Protein AF-A0A846JVW6-F1 (afdb_monomer_lite)

Radius of gyration: 21.31 Å; chains: 1; bounding box: 60×28×54 Å

pLDDT: mean 70.3, std 19.98, range [32.0, 96.88]

Foldseek 3Di:
DPDDFDWDAFPQPRDTHGPVQWDWDAQPNDTGIHGPVSVVVSVVVSVVVVVVVLVVVLVCQVPPPVNCVVCVPCVVPPCDRVSNVVCVVVDDDPDDDD

Organism: Clostridium botulinum (NCBI:txid1491)

Sequence (98 aa):
MIHKVEYMECDLCHKKLHPLDAHCGRLREKFTTAHIDCWNKAIEIVKEEDLTDSIEACDAQINCNQCVIAYGSDFENNDFVPCNFIRKKYGESIWDYK

Secondary structure (DSSP, 8-state):
--PPPPPEE-TTT-SEE-GGGEEEEEETTEEEEEEHHHHHHHHHHHHHHHHHHHHHHHHHHHT-HHHHHHTTTTTTSTT--HHHHHHHHH-S-S----

Structure (mmCIF, N/CA/C/O backbone):
data_AF-A0A846JVW6-F1
#
_entry.id   AF-A0A846JVW6-F1
#
loop_
_atom_site.group_PDB
_atom_site.id
_atom_site.type_symbol
_atom_site.label_atom_id
_atom_site.label_alt_id
_atom_site.label_comp_id
_atom_site.label_asym_id
_atom_site.label_entity_id
_atom_site.label_seq_id
_atom_site.pdbx_PDB_ins_code
_atom_site.Cartn_x
_atom_site.Cartn_y
_atom_site.Cartn_z
_atom_site.occupancy
_atom_site.B_iso_or_equiv
_atom_site.auth_seq_id
_atom_site.auth_comp_id
_atom_site.auth_asym_id
_atom_site.auth_atom_id
_atom_site.pdbx_PDB_model_num
ATOM 1 N N . MET A 1 1 ? 33.740 -5.474 -20.998 1.00 54.62 1 MET A N 1
ATOM 2 C CA . MET A 1 1 ? 32.487 -6.258 -21.035 1.00 54.62 1 MET A CA 1
ATOM 3 C C . MET A 1 1 ? 31.343 -5.302 -20.775 1.00 54.62 1 MET A C 1
ATOM 5 O O . MET A 1 1 ? 31.383 -4.619 -19.763 1.00 54.62 1 MET A O 1
ATOM 9 N N . ILE A 1 2 ? 30.378 -5.194 -21.687 1.00 59.34 2 ILE A N 1
ATOM 10 C CA . ILE A 1 2 ? 29.138 -4.457 -21.416 1.00 59.34 2 ILE A CA 1
ATOM 11 C C . ILE A 1 2 ? 28.205 -5.461 -20.741 1.00 59.34 2 ILE A C 1
ATOM 13 O O . ILE A 1 2 ? 27.798 -6.433 -21.376 1.00 59.34 2 ILE A O 1
ATOM 17 N N . HIS A 1 3 ? 27.931 -5.282 -19.449 1.00 68.50 3 HIS A N 1
ATOM 18 C CA . HIS A 1 3 ? 26.926 -6.091 -18.764 1.00 68.50 3 HIS A CA 1
ATOM 19 C C . HIS A 1 3 ? 25.550 -5.717 -19.317 1.00 68.50 3 HIS A C 1
ATOM 21 O O . HIS A 1 3 ? 25.163 -4.549 -19.305 1.00 68.50 3 HIS A O 1
ATOM 27 N N . LYS A 1 4 ? 24.829 -6.702 -19.856 1.00 79.06 4 LYS A N 1
ATOM 28 C CA . LYS A 1 4 ? 23.453 -6.512 -20.312 1.00 79.06 4 LYS A CA 1
ATOM 29 C C . LYS A 1 4 ? 22.576 -6.354 -19.072 1.00 79.06 4 LYS A C 1
ATOM 31 O O . LYS A 1 4 ? 22.544 -7.252 -18.239 1.00 79.06 4 LYS A O 1
ATOM 36 N N . VAL A 1 5 ? 21.904 -5.214 -18.943 1.00 79.81 5 VAL A N 1
ATOM 37 C CA . VAL A 1 5 ? 20.945 -5.001 -17.856 1.00 79.81 5 VAL A CA 1
ATOM 38 C C . VAL A 1 5 ? 19.681 -5.797 -18.161 1.00 79.81 5 VAL A C 1
ATOM 40 O O . VAL A 1 5 ? 19.068 -5.623 -19.218 1.00 79.81 5 VAL A O 1
ATOM 43 N N . GLU A 1 6 ? 19.296 -6.667 -17.235 1.00 87.94 6 GLU A N 1
ATOM 44 C CA . GLU A 1 6 ? 18.001 -7.339 -17.259 1.00 87.94 6 GLU A CA 1
ATOM 45 C C . GLU A 1 6 ? 16.957 -6.417 -16.626 1.00 87.94 6 GLU A C 1
ATOM 47 O O . GLU A 1 6 ? 17.087 -6.000 -15.477 1.00 87.94 6 GLU A O 1
ATOM 52 N N . TYR A 1 7 ? 15.947 -6.041 -17.409 1.00 90.88 7 TYR A N 1
ATOM 53 C CA . TYR A 1 7 ? 14.844 -5.209 -16.937 1.00 90.88 7 TYR A CA 1
ATOM 54 C C . TYR A 1 7 ? 13.778 -6.081 -16.278 1.00 90.88 7 TYR A C 1
ATOM 56 O O . TYR A 1 7 ? 13.479 -7.171 -16.762 1.00 90.88 7 TYR A O 1
ATOM 64 N N . MET A 1 8 ? 13.179 -5.556 -15.216 1.00 92.75 8 MET A N 1
ATOM 65 C CA . MET A 1 8 ? 12.032 -6.145 -14.534 1.00 92.75 8 MET A CA 1
ATOM 66 C C . MET A 1 8 ? 10.732 -5.535 -15.064 1.00 92.75 8 MET A C 1
ATOM 68 O O . MET A 1 8 ? 10.741 -4.589 -15.860 1.00 92.75 8 MET A O 1
ATOM 72 N N . GLU A 1 9 ? 9.608 -6.058 -14.599 1.00 95.38 9 GLU A N 1
ATOM 73 C CA . GLU A 1 9 ? 8.289 -5.477 -14.813 1.00 95.38 9 GLU A CA 1
ATOM 74 C C . GLU A 1 9 ? 7.786 -4.881 -13.494 1.00 95.38 9 GLU A C 1
ATOM 76 O O . GLU A 1 9 ? 7.986 -5.459 -12.431 1.00 95.38 9 GLU A O 1
ATOM 81 N N . CYS A 1 10 ? 7.185 -3.694 -13.552 1.00 96.12 10 CYS A N 1
ATOM 82 C CA . CYS A 1 10 ? 6.515 -3.095 -12.404 1.00 96.12 10 CYS A CA 1
ATOM 83 C C . CYS A 1 10 ? 5.167 -3.784 -12.165 1.00 96.12 10 CYS A C 1
ATOM 85 O O . CYS A 1 10 ? 4.298 -3.731 -13.033 1.00 96.12 10 CYS A O 1
ATOM 87 N N . ASP A 1 11 ? 4.960 -4.327 -10.968 1.00 95.62 11 ASP A N 1
ATOM 88 C CA . ASP A 1 11 ? 3.750 -5.068 -10.583 1.00 95.62 11 ASP A CA 1
ATOM 89 C C . ASP A 1 11 ? 2.464 -4.224 -10.591 1.00 95.62 11 ASP A C 1
ATOM 91 O O . ASP A 1 11 ? 1.365 -4.774 -10.577 1.00 95.62 11 ASP A O 1
ATOM 95 N N . LEU A 1 12 ? 2.587 -2.890 -10.581 1.00 95.19 12 LEU A N 1
ATOM 96 C CA . LEU A 1 12 ? 1.451 -1.965 -10.502 1.00 95.19 12 LEU A CA 1
ATOM 97 C C . LEU A 1 12 ? 1.046 -1.382 -11.860 1.00 95.19 12 LEU A C 1
ATOM 99 O O . LEU A 1 12 ? -0.129 -1.108 -12.083 1.00 95.19 12 LEU A O 1
ATOM 103 N N . CYS A 1 13 ? 2.003 -1.142 -12.763 1.00 96.19 13 CYS A N 1
ATOM 104 C CA . CYS A 1 13 ? 1.725 -0.513 -14.061 1.00 96.19 13 CYS A CA 1
ATOM 105 C C . CYS A 1 13 ? 2.101 -1.373 -15.273 1.00 96.19 13 CYS A C 1
ATOM 107 O O . CYS A 1 13 ? 1.865 -0.939 -16.402 1.00 96.19 13 CYS A O 1
ATOM 109 N N . HIS A 1 14 ? 2.695 -2.551 -15.055 1.00 96.25 14 HIS A N 1
ATOM 110 C CA . HIS A 1 14 ? 3.099 -3.517 -16.083 1.00 96.25 14 HIS A CA 1
ATOM 111 C C . HIS A 1 14 ? 4.092 -2.972 -17.125 1.00 96.25 14 HIS A C 1
ATOM 113 O O . HIS A 1 14 ? 4.211 -3.472 -18.243 1.00 96.25 14 HIS A O 1
ATOM 119 N N . LYS A 1 15 ? 4.822 -1.901 -16.780 1.00 95.88 15 LYS A N 1
ATOM 120 C CA . LYS A 1 15 ? 5.867 -1.305 -17.628 1.00 95.88 15 LYS A CA 1
ATOM 121 C C . LYS A 1 15 ? 7.253 -1.749 -17.178 1.00 95.88 15 LYS A C 1
ATOM 123 O O . LYS A 1 15 ? 7.459 -2.116 -16.022 1.00 95.88 15 LYS A O 1
ATOM 128 N N . LYS A 1 16 ? 8.221 -1.634 -18.094 1.00 95.44 16 LYS A N 1
ATOM 129 C CA . LYS A 1 16 ? 9.637 -1.911 -17.818 1.00 95.44 16 LYS A CA 1
ATOM 130 C C . LYS A 1 16 ? 10.137 -1.112 -16.615 1.00 95.44 16 LYS A C 1
ATOM 132 O O . LYS A 1 16 ? 9.917 0.097 -16.518 1.00 95.44 16 LYS A O 1
ATOM 137 N N . LEU A 1 17 ? 10.863 -1.798 -15.750 1.00 94.56 17 LEU A N 1
ATOM 138 C CA . LEU A 1 17 ? 11.442 -1.287 -14.524 1.00 94.56 17 LEU A CA 1
ATOM 139 C C . LEU A 1 17 ? 12.931 -1.616 -14.517 1.00 94.56 17 LEU A C 1
ATOM 141 O O . LEU A 1 17 ? 13.333 -2.771 -14.661 1.00 94.56 17 LEU A O 1
ATOM 145 N N . HIS A 1 18 ? 13.761 -0.587 -14.397 1.00 92.88 18 HIS A N 1
ATOM 146 C CA . HIS A 1 18 ? 15.189 -0.792 -14.232 1.00 92.88 18 HIS A CA 1
ATOM 147 C C . HIS A 1 18 ? 15.459 -1.281 -12.796 1.00 92.88 18 HIS A C 1
ATOM 149 O O . HIS A 1 18 ? 14.876 -0.723 -11.867 1.00 92.88 18 HIS A O 1
ATOM 155 N N . PRO A 1 19 ? 16.343 -2.272 -12.573 1.00 91.44 19 PRO A N 1
ATOM 156 C CA . PRO A 1 19 ? 16.615 -2.792 -11.230 1.00 91.44 19 PRO A CA 1
ATOM 157 C C . PRO A 1 19 ? 17.054 -1.742 -10.205 1.00 91.44 19 PRO A C 1
ATOM 159 O O . PRO A 1 19 ? 16.709 -1.856 -9.036 1.00 91.44 19 PRO A O 1
ATOM 162 N N . LEU A 1 20 ? 17.774 -0.703 -10.639 1.00 90.75 20 LEU A N 1
ATOM 163 C CA . LEU A 1 20 ? 18.200 0.394 -9.755 1.00 90.75 20 LEU A CA 1
ATOM 164 C C . LEU A 1 20 ? 17.079 1.383 -9.399 1.00 90.75 20 LEU A C 1
ATOM 166 O O . LEU A 1 20 ? 17.219 2.111 -8.425 1.00 90.75 20 LEU A O 1
ATOM 170 N N . ASP A 1 21 ? 15.981 1.387 -10.158 1.00 88.25 21 ASP A N 1
ATOM 171 C CA . ASP A 1 21 ? 14.828 2.274 -9.943 1.00 88.25 21 ASP A CA 1
ATOM 172 C C . ASP A 1 21 ? 13.655 1.532 -9.277 1.00 88.25 21 ASP A C 1
ATOM 174 O O . ASP A 1 21 ? 12.554 2.072 -9.128 1.00 88.25 21 ASP A O 1
ATOM 178 N N . ALA A 1 22 ? 13.870 0.265 -8.916 1.00 93.06 22 ALA A N 1
ATOM 179 C CA . ALA A 1 22 ? 12.865 -0.595 -8.327 1.00 93.06 22 ALA A CA 1
ATOM 180 C C . ALA A 1 22 ? 12.692 -0.309 -6.840 1.00 93.06 22 ALA A C 1
ATOM 182 O O . ALA A 1 22 ? 13.619 -0.452 -6.043 1.00 93.06 22 ALA A O 1
ATOM 183 N N . HIS A 1 23 ? 11.468 0.041 -6.463 1.00 94.25 23 HIS A N 1
ATOM 184 C CA . HIS A 1 23 ? 11.034 0.034 -5.081 1.00 94.25 23 HIS A CA 1
ATOM 185 C C . HIS A 1 23 ? 10.398 -1.321 -4.764 1.00 94.25 23 HIS A C 1
ATOM 187 O O . HIS A 1 23 ? 9.521 -1.788 -5.492 1.00 94.25 23 HIS A O 1
ATOM 193 N N . CYS A 1 24 ? 10.836 -1.951 -3.676 1.00 92.88 24 CYS A N 1
ATOM 194 C CA . CYS A 1 24 ? 10.376 -3.271 -3.260 1.00 92.88 24 CYS A CA 1
ATOM 195 C C . CYS A 1 24 ? 9.843 -3.204 -1.832 1.00 92.88 24 CYS A C 1
ATOM 197 O O . CYS A 1 24 ? 10.545 -2.754 -0.927 1.00 92.88 24 CYS A O 1
ATOM 199 N N . GLY A 1 25 ? 8.635 -3.712 -1.614 1.00 90.38 25 GLY A N 1
ATOM 200 C CA . GLY A 1 25 ? 8.030 -3.775 -0.289 1.00 90.38 25 GLY A CA 1
ATOM 201 C C . GLY A 1 25 ? 6.831 -4.715 -0.248 1.00 90.38 25 GLY A C 1
ATOM 202 O O . GLY A 1 25 ? 6.580 -5.463 -1.190 1.00 90.38 25 GLY A O 1
ATOM 203 N N . ARG A 1 26 ? 6.083 -4.699 0.859 1.00 89.44 26 ARG A N 1
ATOM 204 C CA . ARG A 1 26 ? 4.798 -5.405 0.966 1.00 89.44 26 ARG A CA 1
ATOM 205 C C . ARG A 1 26 ? 3.647 -4.416 0.818 1.00 89.44 26 ARG A C 1
ATOM 207 O O . ARG A 1 26 ? 3.596 -3.442 1.560 1.00 89.44 26 ARG A O 1
ATOM 214 N N . LEU A 1 27 ? 2.730 -4.701 -0.099 1.00 88.12 27 LEU A N 1
ATOM 215 C CA . LEU A 1 27 ? 1.493 -3.958 -0.326 1.00 88.12 27 LEU A CA 1
ATOM 216 C C . LEU A 1 27 ? 0.327 -4.950 -0.234 1.00 88.12 27 LEU A C 1
ATOM 218 O O . LEU A 1 27 ? 0.353 -5.966 -0.928 1.00 88.12 27 LEU A O 1
ATOM 222 N N . ARG A 1 28 ? -0.658 -4.696 0.643 1.00 82.44 28 ARG A N 1
ATOM 223 C CA . ARG A 1 28 ? -1.774 -5.627 0.939 1.00 82.44 28 ARG A CA 1
ATOM 224 C C . ARG A 1 28 ? -1.297 -7.076 1.130 1.00 82.44 28 ARG A C 1
ATOM 226 O O . ARG A 1 28 ? -1.728 -7.990 0.437 1.00 82.44 28 ARG A O 1
ATOM 233 N N . GLU A 1 29 ? -0.303 -7.252 2.005 1.00 83.94 29 GLU A N 1
ATOM 234 C CA . GLU A 1 29 ? 0.350 -8.537 2.327 1.00 83.94 29 GLU A CA 1
ATOM 235 C C . GLU A 1 29 ? 1.153 -9.206 1.193 1.00 83.94 29 GLU A C 1
ATOM 237 O O . GLU A 1 29 ? 1.918 -10.139 1.451 1.00 83.94 29 GLU A O 1
ATOM 242 N N . LYS A 1 30 ? 1.079 -8.699 -0.042 1.00 89.12 30 LYS A N 1
ATOM 243 C CA . LYS A 1 30 ? 1.811 -9.215 -1.199 1.00 89.12 30 LYS A CA 1
ATOM 244 C C . LYS A 1 30 ? 3.143 -8.485 -1.380 1.00 89.12 30 LYS A C 1
ATOM 246 O O . LYS A 1 30 ? 3.205 -7.254 -1.376 1.00 89.12 30 LYS A O 1
ATOM 251 N N . PHE A 1 31 ? 4.226 -9.239 -1.580 1.00 91.88 31 PHE A N 1
ATOM 252 C CA . PHE A 1 31 ? 5.494 -8.648 -2.015 1.00 91.88 31 PHE A CA 1
ATOM 253 C C . PHE A 1 31 ? 5.318 -8.034 -3.407 1.00 91.88 31 PHE A C 1
ATOM 255 O O . PHE A 1 31 ? 4.830 -8.704 -4.314 1.00 91.88 31 PHE A O 1
ATOM 262 N N . THR A 1 32 ? 5.673 -6.761 -3.537 1.00 94.62 32 THR A N 1
ATOM 263 C CA . THR A 1 32 ? 5.408 -5.941 -4.717 1.00 94.62 32 THR A CA 1
ATOM 264 C C . THR A 1 32 ? 6.675 -5.182 -5.091 1.00 94.62 32 THR A C 1
ATOM 266 O O . THR A 1 32 ? 7.285 -4.517 -4.247 1.00 94.62 32 THR A O 1
ATOM 269 N N . THR A 1 33 ? 7.047 -5.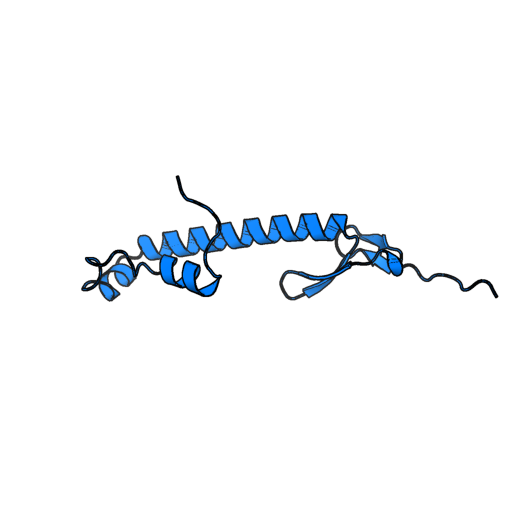266 -6.363 1.00 96.06 33 THR A N 1
ATOM 270 C CA . THR A 1 33 ? 8.160 -4.549 -6.980 1.00 96.06 33 THR A CA 1
ATOM 271 C C . THR A 1 33 ? 7.608 -3.549 -7.992 1.00 96.06 33 THR A C 1
ATOM 273 O O . THR A 1 33 ? 6.955 -3.917 -8.965 1.00 96.06 33 THR A O 1
ATOM 276 N N . ALA A 1 34 ? 7.848 -2.259 -7.771 1.00 96.56 34 ALA A N 1
ATOM 277 C CA . ALA A 1 34 ? 7.235 -1.199 -8.564 1.00 96.56 34 ALA A CA 1
ATOM 278 C C . ALA A 1 34 ? 8.148 0.015 -8.759 1.00 96.56 34 ALA A C 1
ATOM 280 O O . ALA A 1 34 ? 9.139 0.193 -8.055 1.00 96.56 34 ALA A O 1
ATOM 281 N N . HIS A 1 35 ? 7.792 0.894 -9.701 1.00 96.88 35 HIS A N 1
ATOM 282 C CA . HIS A 1 35 ? 8.350 2.251 -9.735 1.00 96.88 35 HIS A CA 1
ATOM 283 C C . HIS A 1 35 ? 7.953 3.003 -8.461 1.00 96.88 35 HIS A C 1
ATOM 285 O O . HIS A 1 35 ? 6.820 2.856 -7.997 1.00 96.88 35 HIS A O 1
ATOM 291 N N . ILE A 1 36 ? 8.833 3.870 -7.955 1.00 93.44 36 ILE A N 1
ATOM 292 C CA . ILE A 1 36 ? 8.565 4.673 -6.750 1.00 93.44 36 ILE A CA 1
ATOM 293 C C . ILE A 1 36 ? 7.262 5.486 -6.851 1.00 93.44 36 ILE A C 1
ATOM 295 O O . ILE A 1 36 ? 6.479 5.522 -5.907 1.00 93.44 36 ILE A O 1
ATOM 299 N N . ASP A 1 37 ? 6.959 6.050 -8.023 1.00 94.31 37 ASP A N 1
ATOM 300 C CA . ASP A 1 37 ? 5.722 6.812 -8.234 1.00 94.31 37 ASP A CA 1
ATOM 301 C C . ASP A 1 37 ? 4.472 5.928 -8.193 1.00 94.31 37 ASP A C 1
ATOM 303 O O . ASP A 1 37 ? 3.420 6.345 -7.709 1.00 94.31 37 ASP A O 1
ATOM 307 N N . CYS A 1 38 ? 4.574 4.699 -8.711 1.00 95.12 38 CYS A N 1
ATOM 308 C CA . CYS A 1 38 ? 3.476 3.737 -8.655 1.00 95.12 38 CYS A CA 1
ATOM 309 C C . CYS A 1 38 ? 3.249 3.283 -7.212 1.00 95.12 38 CYS A C 1
ATOM 311 O O . CYS A 1 38 ? 2.110 3.217 -6.761 1.00 95.12 38 CYS A O 1
ATOM 313 N N . TRP A 1 39 ? 4.338 3.028 -6.488 1.00 94.44 39 TRP A N 1
ATOM 314 C CA . TRP A 1 39 ? 4.312 2.652 -5.083 1.00 94.44 39 TRP A CA 1
ATOM 315 C C . TRP A 1 39 ? 3.646 3.719 -4.212 1.00 94.44 39 TRP A C 1
ATOM 317 O O . TRP A 1 39 ? 2.716 3.411 -3.473 1.00 94.44 39 TRP A O 1
ATOM 327 N N . ASN A 1 40 ? 4.055 4.983 -4.351 1.00 90.69 40 ASN A N 1
ATOM 328 C CA . ASN A 1 40 ? 3.482 6.086 -3.580 1.00 90.69 40 ASN A CA 1
ATOM 329 C C . ASN A 1 40 ? 1.976 6.232 -3.830 1.00 90.69 40 ASN A C 1
ATOM 331 O O . ASN A 1 40 ? 1.210 6.360 -2.882 1.00 90.69 40 ASN A O 1
ATOM 335 N N . LYS A 1 41 ? 1.533 6.137 -5.092 1.00 93.00 41 LYS A N 1
ATOM 336 C CA . LYS A 1 41 ? 0.099 6.151 -5.424 1.00 93.00 41 LYS A CA 1
ATOM 337 C C . LYS A 1 41 ? -0.652 4.983 -4.791 1.00 93.00 41 LYS A C 1
ATOM 339 O O . LYS A 1 41 ? -1.747 5.174 -4.279 1.00 93.00 41 LYS A O 1
ATOM 344 N N . ALA A 1 42 ? -0.070 3.787 -4.825 1.00 90.38 42 ALA A N 1
ATOM 345 C CA . ALA A 1 42 ? -0.702 2.605 -4.258 1.00 90.38 42 ALA A CA 1
ATOM 346 C C . ALA A 1 42 ? -0.804 2.671 -2.728 1.00 90.38 42 ALA A C 1
ATOM 348 O O . ALA A 1 42 ? -1.825 2.273 -2.181 1.00 90.38 42 ALA A O 1
ATOM 349 N N . ILE A 1 43 ? 0.208 3.211 -2.041 1.00 86.31 43 ILE A N 1
ATOM 350 C CA . ILE A 1 43 ? 0.152 3.433 -0.591 1.00 86.31 43 ILE A CA 1
ATOM 351 C C . ILE A 1 43 ? -0.983 4.385 -0.217 1.00 86.31 43 ILE A C 1
ATOM 353 O O . ILE A 1 43 ? -1.692 4.110 0.745 1.00 86.31 43 ILE A O 1
ATOM 357 N N . GLU A 1 44 ? -1.163 5.488 -0.945 1.00 80.00 44 GLU A N 1
ATOM 358 C CA . GLU A 1 44 ? -2.244 6.437 -0.649 1.00 80.00 44 GLU A CA 1
ATOM 359 C C . GLU A 1 44 ? -3.629 5.792 -0.814 1.00 80.00 44 GLU A C 1
ATOM 361 O O . GLU A 1 44 ? -4.476 5.957 0.056 1.00 80.00 44 GLU A O 1
ATOM 366 N N . ILE A 1 45 ? -3.827 4.970 -1.852 1.00 81.56 45 ILE A N 1
ATOM 367 C CA . ILE A 1 45 ? -5.085 4.229 -2.059 1.00 81.56 45 ILE A CA 1
ATOM 368 C C . ILE A 1 45 ? -5.336 3.228 -0.925 1.00 81.56 45 ILE A C 1
ATOM 370 O O . ILE A 1 45 ? -6.440 3.164 -0.399 1.00 81.56 45 ILE A O 1
ATOM 374 N N . VAL A 1 46 ? -4.319 2.453 -0.527 1.00 76.62 46 VAL A N 1
ATOM 375 C CA . VAL A 1 46 ? -4.461 1.486 0.575 1.00 76.62 46 VAL A CA 1
ATOM 376 C C . VAL A 1 46 ? -4.807 2.192 1.881 1.00 76.62 46 VAL A C 1
ATOM 378 O O . VAL A 1 46 ? -5.681 1.730 2.600 1.00 76.62 46 VAL A O 1
ATOM 381 N N . LYS A 1 47 ? -4.181 3.338 2.168 1.00 72.38 47 LYS A N 1
ATOM 382 C CA . LYS A 1 47 ? -4.543 4.140 3.343 1.00 72.38 47 LYS A CA 1
ATOM 383 C C . LYS A 1 47 ? -6.007 4.585 3.304 1.00 72.38 47 LYS A C 1
ATOM 385 O O . LYS A 1 47 ? -6.661 4.564 4.338 1.00 72.38 47 LYS A O 1
ATOM 390 N N . GLU A 1 48 ? -6.507 5.018 2.148 1.00 63.47 48 GLU A N 1
ATOM 391 C CA . GLU A 1 48 ? -7.894 5.479 1.988 1.00 63.47 48 GLU A CA 1
ATOM 392 C C . GLU A 1 48 ? -8.913 4.337 2.163 1.00 63.47 48 GLU A C 1
ATOM 394 O O . GLU A 1 48 ? -9.942 4.511 2.821 1.00 63.47 48 GLU A O 1
ATOM 399 N N . GLU A 1 49 ? -8.602 3.147 1.649 1.00 67.19 49 GLU A N 1
ATOM 400 C CA . GLU A 1 49 ? -9.393 1.931 1.876 1.00 67.19 49 GLU A CA 1
ATOM 401 C C . GLU A 1 49 ? -9.375 1.505 3.349 1.00 67.19 49 GLU A C 1
ATOM 403 O O . GLU A 1 49 ? -10.437 1.339 3.942 1.00 67.19 49 GLU A O 1
ATOM 408 N N . ASP A 1 50 ? -8.192 1.418 3.971 1.00 68.88 50 ASP A N 1
ATOM 409 C CA . ASP A 1 50 ? -8.049 1.058 5.387 1.00 68.88 50 ASP A CA 1
ATOM 410 C C . ASP A 1 50 ? -8.818 2.038 6.298 1.00 68.88 50 ASP A C 1
ATOM 412 O O . ASP A 1 50 ? -9.381 1.643 7.325 1.00 68.88 50 ASP A O 1
ATOM 416 N N . LEU A 1 51 ? -8.867 3.325 5.923 1.00 63.12 51 LEU A N 1
ATOM 417 C CA . LEU A 1 51 ? -9.673 4.345 6.599 1.00 63.12 51 LEU A CA 1
ATOM 418 C C . LEU A 1 51 ? -11.172 4.077 6.455 1.00 63.12 51 LEU A C 1
ATOM 420 O O . LEU A 1 51 ? -11.893 4.157 7.448 1.00 63.12 51 LEU A O 1
ATOM 424 N N . THR A 1 52 ? -11.635 3.752 5.249 1.00 66.62 52 THR A N 1
ATOM 425 C CA . THR A 1 52 ? -13.048 3.448 4.985 1.00 66.62 52 THR A CA 1
ATOM 426 C C . THR A 1 52 ? -13.494 2.224 5.783 1.00 66.62 52 THR A C 1
ATOM 428 O O . THR A 1 52 ? -14.457 2.317 6.542 1.00 66.62 52 THR A O 1
ATOM 431 N N . ASP A 1 53 ? -12.730 1.131 5.725 1.00 67.00 53 ASP A N 1
ATOM 432 C CA . ASP A 1 53 ? -13.001 -0.097 6.481 1.00 67.00 53 ASP A CA 1
ATOM 433 C C . ASP A 1 53 ? -13.033 0.167 7.995 1.00 67.00 53 ASP A C 1
ATOM 435 O O . ASP A 1 53 ? -13.885 -0.350 8.724 1.00 67.00 53 ASP A O 1
ATOM 439 N N . SER A 1 54 ? -12.119 1.010 8.488 1.00 64.12 54 SER A N 1
ATOM 440 C CA . SER A 1 54 ? -12.071 1.393 9.903 1.00 64.12 54 SER A CA 1
ATOM 441 C C . SER A 1 54 ? -13.290 2.218 10.328 1.00 64.12 54 SER A C 1
ATOM 443 O O . SER A 1 54 ? -13.798 2.023 11.437 1.00 64.12 54 SER A O 1
ATOM 445 N N . ILE A 1 55 ? -13.765 3.128 9.471 1.00 65.81 55 ILE A N 1
ATOM 446 C CA . ILE A 1 55 ? -14.967 3.939 9.718 1.00 65.81 55 ILE A CA 1
ATOM 447 C C . ILE A 1 55 ? -16.207 3.048 9.717 1.00 65.81 55 ILE A C 1
ATOM 449 O O . ILE A 1 55 ? -16.964 3.081 10.683 1.00 65.81 55 ILE A O 1
ATOM 453 N N . GLU A 1 56 ? -16.379 2.197 8.706 1.00 69.25 56 GLU A N 1
ATOM 454 C CA . GLU A 1 56 ? -17.516 1.275 8.621 1.00 69.25 56 GLU A CA 1
ATOM 455 C C . GLU A 1 56 ? -17.570 0.327 9.826 1.00 69.25 56 GLU A C 1
ATOM 457 O O . GLU A 1 56 ? -18.633 0.103 10.413 1.00 69.25 56 GLU A O 1
ATOM 462 N N . ALA A 1 57 ? -16.415 -0.192 10.256 1.00 67.69 57 ALA A N 1
ATOM 463 C CA . ALA A 1 57 ? -16.319 -1.015 11.454 1.00 67.69 57 ALA A CA 1
ATOM 464 C C . ALA A 1 57 ? -16.686 -0.237 12.732 1.00 67.69 57 ALA A C 1
ATOM 466 O O . ALA A 1 57 ? -17.357 -0.791 13.608 1.00 67.69 57 ALA A O 1
ATOM 467 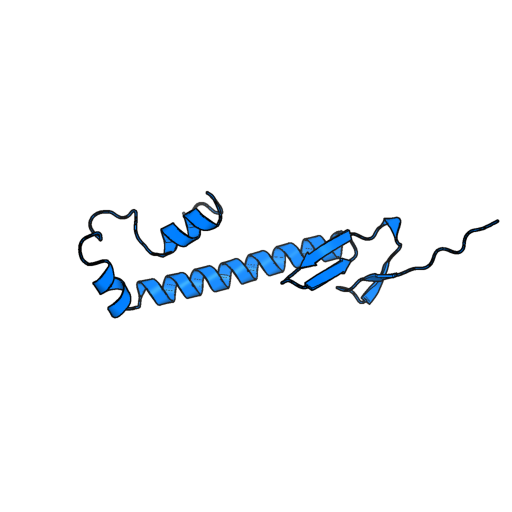N N . CYS A 1 58 ? -16.273 1.031 12.850 1.00 66.81 58 CYS A N 1
ATOM 468 C CA . CYS A 1 58 ? -16.641 1.898 13.974 1.00 66.81 58 CYS A CA 1
ATOM 469 C C . CYS A 1 58 ? -18.155 2.190 13.974 1.00 66.81 58 CYS A C 1
ATOM 471 O O . CYS A 1 58 ? -18.813 1.996 14.999 1.00 66.81 58 CYS A O 1
ATOM 473 N N . ASP A 1 59 ? -18.736 2.542 12.824 1.00 65.94 59 ASP A N 1
ATOM 474 C CA . ASP A 1 59 ? -20.170 2.807 12.665 1.00 65.94 59 ASP A CA 1
ATOM 475 C C . ASP A 1 59 ? -21.023 1.572 12.979 1.00 65.94 59 ASP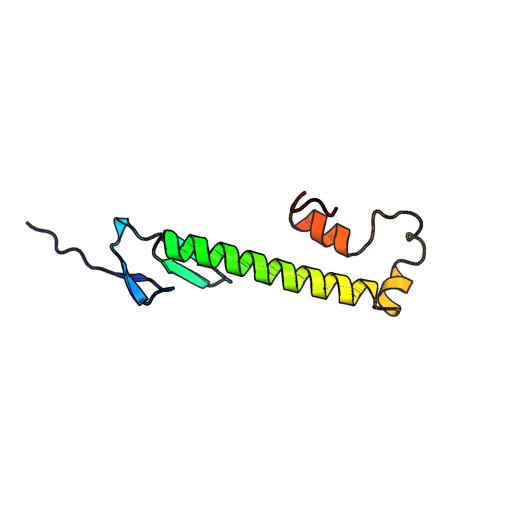 A C 1
ATOM 477 O O . ASP A 1 59 ? -22.043 1.668 13.672 1.00 65.94 59 ASP A O 1
ATOM 481 N N . ALA A 1 60 ? -20.597 0.389 12.530 1.00 67.38 60 ALA A N 1
ATOM 482 C CA . ALA A 1 60 ? -21.271 -0.868 12.837 1.00 67.38 60 ALA A CA 1
ATOM 483 C C . ALA A 1 60 ? -21.269 -1.166 14.346 1.00 67.38 60 ALA A C 1
ATOM 485 O O . ALA A 1 60 ? -22.256 -1.674 14.881 1.00 67.38 60 ALA A O 1
ATOM 486 N N . GLN A 1 61 ? -20.182 -0.832 15.048 1.00 62.56 61 GLN A N 1
ATOM 487 C CA . GLN A 1 61 ? -20.061 -1.049 16.491 1.00 62.56 61 GLN A CA 1
ATOM 488 C C . GLN A 1 61 ? -20.875 -0.041 17.309 1.00 62.56 61 GLN A C 1
ATOM 490 O O . GLN A 1 61 ? -21.529 -0.449 18.269 1.00 62.56 61 GLN A O 1
ATOM 495 N N . ILE A 1 62 ? -20.899 1.239 16.918 1.00 60.75 62 ILE A N 1
ATOM 496 C CA . ILE A 1 62 ? -21.718 2.279 17.567 1.00 60.75 62 ILE A CA 1
ATOM 497 C C . ILE A 1 62 ? -23.209 1.937 17.470 1.00 60.75 62 ILE A C 1
ATOM 499 O O . ILE A 1 62 ? -23.945 2.067 18.445 1.00 60.75 62 ILE A O 1
ATOM 503 N N . ASN A 1 63 ? -23.652 1.448 16.310 1.00 60.78 63 ASN A N 1
ATOM 504 C CA . ASN A 1 63 ? -25.056 1.120 16.065 1.00 60.78 63 ASN A CA 1
ATOM 505 C C . ASN A 1 63 ? -25.445 -0.304 16.512 1.00 60.78 63 ASN A C 1
ATOM 507 O O . ASN A 1 63 ? -26.596 -0.724 16.364 1.00 60.78 63 ASN A O 1
ATOM 511 N N . CYS A 1 64 ? -24.509 -1.069 17.077 1.00 59.44 64 CYS A N 1
ATOM 512 C CA . CYS A 1 64 ? -24.768 -2.407 17.589 1.00 59.44 64 CYS A CA 1
ATOM 513 C C . CYS A 1 64 ? -25.330 -2.335 19.019 1.00 59.44 64 CYS A C 1
ATOM 515 O O . CYS A 1 64 ? -24.588 -2.296 20.000 1.00 59.44 64 CYS A O 1
ATOM 517 N N . ASN A 1 65 ? -26.659 -2.406 19.152 1.00 55.53 65 ASN A N 1
ATOM 518 C CA . ASN A 1 65 ? -27.361 -2.386 20.447 1.00 55.53 65 ASN A CA 1
ATOM 519 C C . ASN A 1 65 ? -26.833 -3.423 21.460 1.00 55.53 65 ASN A C 1
ATOM 521 O O . ASN A 1 65 ? -26.817 -3.158 22.655 1.00 55.53 65 ASN A O 1
ATOM 525 N N . GLN A 1 66 ? -26.379 -4.598 21.006 1.00 52.72 66 GLN A N 1
ATOM 526 C CA . GLN A 1 66 ? -25.789 -5.625 21.880 1.00 52.72 66 GLN A CA 1
ATOM 527 C C . GLN A 1 66 ? -24.359 -5.287 22.319 1.00 52.72 66 GLN A C 1
ATOM 529 O O . GLN A 1 66 ? -23.955 -5.637 23.425 1.00 52.72 66 GLN A O 1
ATOM 534 N N . CYS A 1 67 ? -23.609 -4.588 21.468 1.00 50.97 67 CYS A N 1
ATOM 535 C CA . CYS A 1 67 ? -22.247 -4.157 21.738 1.00 50.97 67 CYS A CA 1
ATOM 536 C C . CYS A 1 67 ? -22.246 -3.001 22.750 1.00 50.97 67 CYS A C 1
ATOM 538 O O . CYS A 1 67 ? -21.457 -3.017 23.687 1.00 50.97 67 CYS A O 1
ATOM 540 N N . VAL A 1 68 ? -23.196 -2.064 22.634 1.00 49.81 68 VAL A N 1
ATOM 541 C CA . VAL A 1 68 ? -23.413 -0.950 23.578 1.00 49.81 68 VAL A CA 1
ATOM 542 C C . VAL A 1 68 ? -23.742 -1.447 24.996 1.00 49.81 68 VAL A C 1
ATOM 544 O O . VAL A 1 68 ? -23.245 -0.890 25.971 1.00 49.81 68 VAL A O 1
ATOM 547 N N . ILE A 1 69 ? -24.513 -2.536 25.133 1.00 48.88 69 ILE A N 1
ATOM 548 C CA . ILE A 1 69 ? -24.881 -3.114 26.442 1.00 48.88 69 ILE A CA 1
ATOM 549 C C . ILE A 1 69 ? -23.663 -3.693 27.182 1.00 48.88 69 ILE A C 1
ATOM 551 O O . ILE A 1 69 ? -23.597 -3.591 28.406 1.00 48.88 69 ILE A O 1
ATOM 555 N N . ALA A 1 70 ? -22.677 -4.255 26.471 1.00 51.91 70 ALA A N 1
ATOM 556 C CA . ALA A 1 70 ? -21.468 -4.806 27.094 1.00 51.91 70 ALA A CA 1
ATOM 557 C C . ALA A 1 70 ? -20.592 -3.732 27.774 1.00 51.91 70 ALA A C 1
ATOM 559 O O . ALA A 1 70 ? -19.881 -4.047 28.724 1.00 51.91 70 ALA A O 1
ATOM 560 N N . TYR A 1 71 ? -20.685 -2.472 27.334 1.00 50.03 71 TYR A N 1
ATOM 561 C CA . TYR A 1 71 ? -19.989 -1.320 27.926 1.00 50.03 71 TYR A CA 1
ATOM 562 C C . TYR A 1 71 ? -20.874 -0.517 28.899 1.00 50.03 71 TYR A C 1
ATOM 564 O O . TYR A 1 71 ? -20.480 0.552 29.363 1.00 50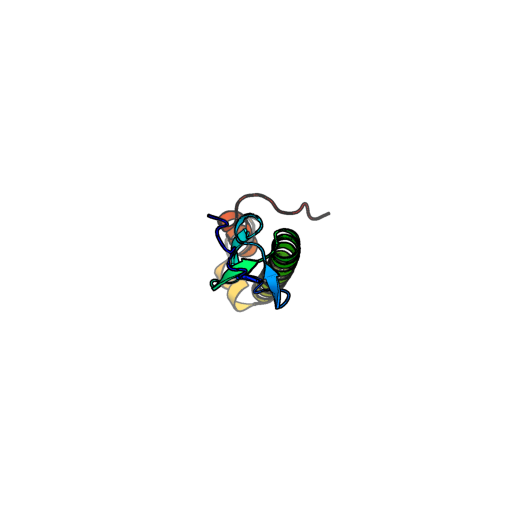.03 71 TYR A O 1
ATOM 572 N N . GLY A 1 72 ? -22.073 -1.023 29.214 1.00 43.97 72 GLY A N 1
ATOM 573 C CA . GLY A 1 72 ? -23.175 -0.330 29.894 1.00 43.97 72 GLY A CA 1
ATOM 574 C C . GLY A 1 72 ? -22.949 0.136 31.339 1.00 43.97 72 GLY A C 1
ATOM 575 O O . GLY A 1 72 ? -23.906 0.571 31.972 1.00 43.97 72 GLY A O 1
ATOM 576 N N . SER A 1 73 ? -21.725 0.084 31.866 1.00 50.47 73 SER A N 1
ATOM 577 C CA . SER A 1 73 ? -21.340 0.744 33.125 1.00 50.47 73 SER A CA 1
ATOM 578 C C . SER A 1 73 ? -20.242 1.803 32.969 1.00 50.47 73 SER A C 1
ATOM 580 O O . SER A 1 73 ? -20.065 2.602 33.880 1.00 50.47 73 SER A O 1
ATOM 582 N N . ASP A 1 74 ? -19.542 1.847 31.830 1.00 50.12 74 ASP A N 1
ATOM 583 C CA . ASP A 1 74 ? -18.383 2.726 31.601 1.00 50.12 74 ASP A CA 1
ATOM 584 C C . ASP A 1 74 ? -18.671 3.861 30.603 1.00 50.12 74 ASP A C 1
ATOM 586 O O . ASP A 1 74 ? -17.793 4.671 30.322 1.00 50.12 74 ASP A O 1
ATOM 590 N N . PHE A 1 75 ? -19.907 3.978 30.102 1.00 47.25 75 PHE A N 1
ATOM 591 C CA . PHE A 1 75 ? -20.327 5.057 29.191 1.00 47.25 75 PHE A CA 1
ATOM 592 C C . PHE A 1 75 ? -20.238 6.470 29.797 1.00 47.25 75 PHE A C 1
ATOM 594 O O . PHE A 1 75 ? -20.297 7.453 29.062 1.00 47.25 75 PHE A O 1
ATOM 601 N N . GLU A 1 76 ? -20.082 6.590 31.118 1.00 50.44 76 GLU A N 1
ATOM 602 C CA . GL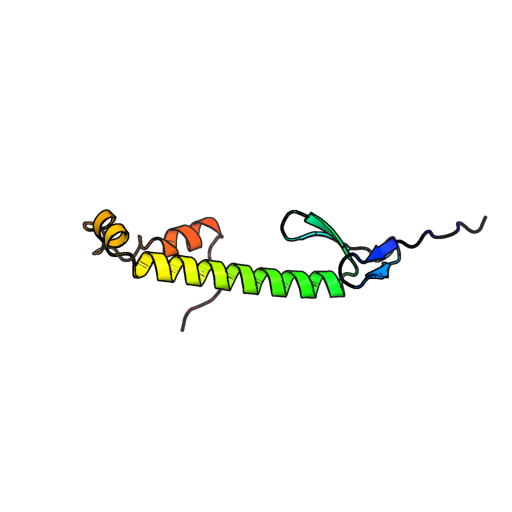U A 1 76 ? -19.791 7.871 31.774 1.00 50.44 76 GLU A CA 1
ATOM 603 C C . GLU A 1 76 ? -18.324 8.308 31.579 1.00 50.44 76 GLU A C 1
ATOM 605 O O . GLU A 1 76 ? -18.017 9.495 31.679 1.00 50.44 76 GLU A O 1
ATOM 610 N N . ASN A 1 77 ? -17.429 7.380 31.214 1.00 49.34 77 ASN A N 1
ATOM 611 C CA . ASN A 1 77 ? -16.057 7.650 30.795 1.00 49.34 77 ASN A CA 1
ATOM 612 C C . ASN A 1 77 ? -15.943 7.474 29.272 1.00 49.34 77 ASN A C 1
ATOM 614 O O . ASN A 1 77 ? -15.701 6.379 28.768 1.00 49.34 77 ASN A O 1
ATOM 618 N N . ASN A 1 78 ? -16.048 8.586 28.536 1.00 49.22 78 ASN A N 1
ATOM 619 C CA . ASN A 1 78 ? -15.878 8.717 27.073 1.00 49.22 78 ASN A CA 1
ATOM 620 C C . ASN A 1 78 ? -14.579 8.110 26.472 1.00 49.22 78 ASN A C 1
ATOM 622 O O . ASN A 1 78 ? -14.356 8.188 25.263 1.00 49.22 78 ASN A O 1
ATOM 626 N N . ASP A 1 79 ? -13.711 7.513 27.287 1.00 47.62 79 ASP A N 1
ATOM 627 C CA . ASP A 1 79 ? -12.419 6.953 26.898 1.00 47.62 79 ASP A CA 1
ATOM 628 C C . ASP A 1 79 ? -12.514 5.547 26.283 1.00 47.62 79 ASP A C 1
ATOM 630 O O . ASP A 1 79 ? -11.611 5.155 25.541 1.00 47.62 79 ASP A O 1
ATOM 634 N N . PHE A 1 80 ? -13.602 4.801 26.504 1.00 49.38 80 PHE A N 1
ATOM 635 C CA . PHE A 1 80 ? -13.741 3.408 26.047 1.00 49.38 80 PHE A CA 1
ATOM 636 C C . PHE A 1 80 ? -14.902 3.186 25.068 1.00 49.38 80 PHE A C 1
ATOM 638 O O . PHE A 1 80 ? -15.712 2.275 25.205 1.00 49.38 80 PHE A O 1
ATOM 645 N N . VAL A 1 81 ? -14.933 3.976 23.995 1.00 54.12 81 VAL A N 1
ATOM 646 C CA . VAL A 1 81 ? -15.600 3.542 22.759 1.00 54.12 81 VAL A CA 1
ATOM 647 C C . VAL A 1 81 ? -14.649 2.567 22.047 1.00 54.12 81 VAL A C 1
ATOM 649 O O . VAL A 1 81 ? -13.449 2.843 21.998 1.00 54.12 81 VAL A O 1
ATOM 652 N N . PRO A 1 82 ? -15.111 1.452 21.459 1.00 51.34 82 PRO A N 1
ATOM 653 C CA . PRO A 1 82 ? -14.262 0.547 20.672 1.00 51.34 82 PRO A CA 1
ATOM 654 C C . PRO A 1 82 ? -13.358 1.247 19.636 1.00 51.34 82 PRO A C 1
ATOM 656 O O . PRO A 1 82 ? -12.223 0.827 19.394 1.00 51.34 82 PRO A O 1
ATOM 659 N N . CYS A 1 83 ? -13.805 2.387 19.105 1.00 54.41 83 CYS A N 1
ATOM 660 C CA . CYS A 1 83 ? -13.034 3.222 18.189 1.00 54.41 83 CYS A CA 1
ATOM 661 C C . CYS A 1 83 ? -11.759 3.805 18.843 1.00 54.41 83 CYS A C 1
ATOM 663 O O . CYS A 1 83 ? -10.741 3.952 18.171 1.00 54.41 83 CYS A O 1
ATOM 665 N N . ASN A 1 84 ? -11.732 4.035 20.162 1.00 51.59 84 ASN A N 1
ATOM 666 C CA . ASN A 1 84 ? -10.523 4.44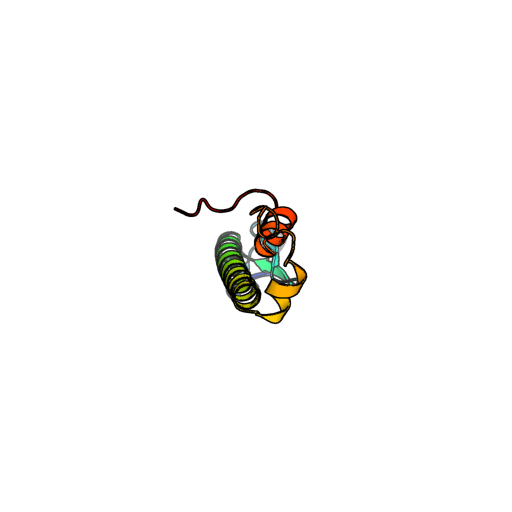6 20.888 1.00 51.59 84 ASN A CA 1
ATOM 667 C C . ASN A 1 84 ? -9.486 3.315 21.020 1.00 51.59 84 ASN A C 1
ATOM 669 O O . ASN A 1 84 ? -8.286 3.590 21.025 1.00 51.59 84 ASN A O 1
ATOM 673 N N . PHE A 1 85 ? -9.900 2.041 21.053 1.00 50.81 85 PHE A N 1
ATOM 674 C CA . PHE A 1 85 ? -8.963 0.908 21.010 1.00 50.81 85 PHE A CA 1
ATOM 675 C C . PHE A 1 85 ? -8.281 0.794 19.641 1.00 50.81 85 PHE A C 1
ATOM 677 O O . PHE A 1 85 ? -7.067 0.598 19.581 1.00 50.81 85 PHE A O 1
ATOM 684 N N . ILE A 1 86 ? -9.038 0.979 18.552 1.00 51.12 86 ILE A N 1
ATOM 685 C CA . ILE A 1 86 ? -8.489 1.082 17.191 1.00 51.12 86 ILE A CA 1
ATOM 686 C C . ILE A 1 86 ? -7.475 2.234 17.145 1.00 51.12 86 ILE A C 1
ATOM 688 O O . ILE A 1 86 ? -6.307 2.003 16.840 1.00 51.12 86 ILE A O 1
ATOM 692 N N . ARG A 1 87 ? -7.857 3.439 17.591 1.00 48.94 87 ARG A N 1
ATOM 693 C CA . ARG A 1 87 ? -6.948 4.602 17.674 1.00 48.94 87 ARG A CA 1
ATOM 694 C C . ARG A 1 87 ? -5.662 4.307 18.458 1.00 48.94 87 ARG A C 1
ATOM 696 O O . ARG A 1 87 ? -4.583 4.707 18.034 1.00 48.94 87 ARG A O 1
ATOM 703 N N . LYS A 1 88 ? -5.752 3.560 19.562 1.00 47.19 88 LYS A N 1
ATOM 704 C CA . LYS A 1 88 ? -4.598 3.176 20.392 1.00 47.19 88 LYS A CA 1
ATOM 705 C C . LYS A 1 88 ? -3.702 2.119 19.736 1.00 47.19 88 LYS A C 1
ATOM 707 O O . LYS A 1 88 ? -2.487 2.171 19.909 1.00 47.19 88 LYS A O 1
ATOM 712 N N . LYS A 1 89 ? -4.272 1.165 18.989 1.00 45.69 89 LYS A N 1
ATOM 713 C CA . LYS A 1 89 ? -3.527 0.096 18.298 1.00 45.69 89 LYS A CA 1
ATOM 714 C C . LYS A 1 89 ? -2.713 0.620 17.111 1.00 45.69 89 LYS A C 1
ATOM 716 O O . LYS A 1 89 ? -1.634 0.094 16.856 1.00 45.69 89 LYS A O 1
ATOM 721 N N . TYR A 1 90 ? -3.212 1.645 16.422 1.00 52.09 90 TYR A N 1
ATOM 722 C CA . TYR A 1 90 ? -2.543 2.242 15.261 1.00 52.09 90 TYR A CA 1
ATOM 723 C C . TYR A 1 90 ? -1.647 3.452 15.607 1.00 52.09 90 TYR A C 1
ATOM 725 O O . TYR A 1 90 ? -0.950 3.944 14.725 1.00 52.09 90 TYR A O 1
ATOM 733 N N . GLY A 1 91 ? -1.574 3.849 16.889 1.00 39.44 91 GLY A N 1
ATOM 734 C CA . GLY A 1 91 ? -0.717 4.928 17.399 1.00 39.44 91 GLY A CA 1
ATOM 735 C C . GLY A 1 91 ? -1.298 6.320 17.127 1.00 39.44 91 GLY A C 1
ATOM 736 O O . GLY A 1 91 ? -1.635 6.639 15.992 1.00 39.44 91 GLY A O 1
ATOM 737 N N . GLU A 1 92 ? -1.432 7.155 18.165 1.00 43.84 92 GLU A N 1
ATOM 738 C CA . GLU A 1 92 ? -1.855 8.564 18.046 1.00 43.84 92 GLU A CA 1
ATOM 739 C C . GLU A 1 92 ? -1.015 9.264 16.959 1.00 43.84 92 GLU A C 1
ATOM 741 O O . GLU A 1 92 ? 0.208 9.269 17.045 1.00 43.84 92 GLU A O 1
ATOM 746 N N . SER A 1 93 ? -1.540 9.844 15.882 1.00 46.34 93 SER A N 1
ATOM 747 C CA . SER A 1 93 ? -2.872 10.321 15.493 1.00 46.34 93 SER A CA 1
ATOM 748 C C . SER A 1 93 ? -2.949 10.283 13.960 1.00 46.34 93 SER A C 1
ATOM 750 O O . SER A 1 93 ? -1.909 10.517 13.355 1.00 46.34 93 SER A O 1
ATOM 752 N N . ILE A 1 94 ? -4.131 10.088 13.347 1.00 40.81 94 ILE A N 1
ATOM 753 C CA . ILE A 1 94 ? -4.453 10.601 11.995 1.00 40.81 94 ILE A CA 1
ATOM 754 C C . ILE A 1 94 ? -5.995 10.611 11.767 1.00 40.81 94 ILE A C 1
ATOM 756 O O . ILE A 1 94 ? -6.583 9.556 11.594 1.00 40.81 94 ILE A O 1
ATOM 760 N N . TRP A 1 95 ? -6.776 11.698 11.770 1.00 39.59 95 TRP A N 1
ATOM 761 C CA . TRP A 1 95 ? -6.490 13.127 11.628 1.00 39.59 95 TRP A CA 1
ATOM 762 C C . TRP A 1 95 ? -7.594 13.949 12.317 1.00 39.59 95 TRP A C 1
ATOM 764 O O . TRP A 1 95 ? -8.765 13.701 12.051 1.00 39.59 95 TRP A O 1
ATOM 774 N N . ASP A 1 96 ? -7.216 14.890 13.190 1.00 34.19 96 ASP A N 1
ATOM 775 C CA . ASP A 1 96 ? -8.039 15.952 13.805 1.00 34.19 96 ASP A CA 1
ATOM 776 C C . ASP A 1 96 ? -9.471 16.091 13.256 1.00 34.19 96 ASP A C 1
ATOM 778 O O . ASP A 1 96 ? -9.730 16.883 12.348 1.00 34.19 96 ASP A O 1
ATOM 782 N N . TYR A 1 97 ? -10.419 15.345 13.829 1.00 32.00 97 TYR A N 1
ATOM 783 C CA . TYR A 1 97 ? -11.835 15.551 13.542 1.00 32.00 97 TYR A CA 1
ATOM 784 C C . TYR A 1 97 ? -12.205 16.964 14.024 1.00 32.00 97 TYR A C 1
ATOM 786 O O . TYR A 1 97 ? -12.222 17.231 15.229 1.00 32.00 97 TYR A O 1
ATOM 794 N N . LYS A 1 98 ? -12.446 17.876 13.081 1.00 36.81 98 LYS A N 1
ATOM 795 C CA . LYS A 1 98 ? -13.232 19.092 13.296 1.00 36.81 98 LYS A CA 1
ATOM 796 C C . LYS A 1 98 ? -14.582 18.927 12.630 1.00 36.81 98 LYS A C 1
ATOM 798 O O . LYS A 1 98 ? -14.595 18.438 11.481 1.00 36.81 98 LYS A O 1
#